Protein AF-A0A533RTF5-F1 (afdb_monomer_lite)

pLDDT: mean 80.61, std 17.65, range [43.88, 97.88]

Secondary structure (DSSP, 8-state):
-----TTTTGGGTS--SS----TT-------GGG----TT-S-----HHHHHHHHHHHHHH--S--

Radius of gyration: 20.68 Å; chains: 1; bounding box: 26×63×28 Å

Structure (mmCIF, N/CA/C/O backbone):
data_AF-A0A533RTF5-F1
#
_entry.id   AF-A0A533RTF5-F1
#
loop_
_atom_site.group_PDB
_atom_site.id
_atom_site.type_symbol
_atom_site.label_atom_id
_atom_site.label_alt_id
_atom_site.label_comp_id
_atom_site.label_asym_id
_atom_site.label_entity_id
_atom_site.label_seq_id
_atom_site.pdbx_PDB_ins_code
_atom_site.Cartn_x
_atom_site.Cartn_y
_atom_site.Cartn_z
_atom_site.occupancy
_atom_site.B_iso_or_equiv
_atom_site.auth_seq_id
_atom_site.auth_comp_id
_atom_site.auth_asym_id
_atom_site.auth_atom_id
_atom_site.pdbx_PDB_model_num
ATOM 1 N N . MET A 1 1 ? 11.689 54.978 5.232 1.00 43.88 1 MET A N 1
ATOM 2 C CA . MET A 1 1 ? 11.996 54.211 4.004 1.00 43.88 1 MET A CA 1
ATOM 3 C C . MET A 1 1 ? 11.454 52.797 4.154 1.00 43.88 1 MET A C 1
ATOM 5 O O . MET A 1 1 ? 11.731 52.152 5.157 1.00 43.88 1 MET A O 1
ATOM 9 N N . SER A 1 2 ? 10.619 52.361 3.212 1.00 44.06 2 SER A N 1
ATOM 10 C CA . SER A 1 2 ? 9.876 51.096 3.253 1.00 44.06 2 SER A CA 1
ATOM 11 C C . SER A 1 2 ? 10.805 49.889 3.082 1.00 44.06 2 SER A C 1
ATOM 13 O O . SER A 1 2 ? 11.332 49.675 1.990 1.00 44.06 2 SER A O 1
ATOM 15 N N . LYS A 1 3 ? 10.972 49.068 4.128 1.00 54.69 3 LYS A N 1
ATOM 16 C CA . LYS A 1 3 ? 11.615 47.747 4.028 1.00 54.69 3 LYS A CA 1
ATOM 17 C C . LYS A 1 3 ? 10.696 46.820 3.222 1.00 54.69 3 LYS A C 1
ATOM 19 O O . LYS A 1 3 ? 9.797 46.193 3.772 1.00 54.69 3 LYS A O 1
ATOM 24 N N . ARG A 1 4 ? 10.889 46.781 1.898 1.00 60.25 4 ARG A N 1
ATOM 25 C CA . ARG A 1 4 ? 10.263 45.804 0.989 1.00 60.25 4 ARG A CA 1
ATOM 26 C C . ARG A 1 4 ? 10.785 44.420 1.381 1.00 60.25 4 ARG A C 1
ATOM 28 O O . ARG A 1 4 ? 11.901 44.062 1.025 1.00 60.25 4 ARG A O 1
ATOM 35 N N . GLY A 1 5 ? 10.011 43.693 2.185 1.00 63.91 5 GLY A N 1
ATOM 36 C CA . GLY A 1 5 ? 10.359 42.349 2.636 1.00 63.91 5 GLY A CA 1
ATOM 37 C C . GLY A 1 5 ? 10.516 41.379 1.464 1.00 63.91 5 GLY A C 1
ATOM 38 O O . GLY A 1 5 ? 9.739 41.418 0.509 1.00 63.91 5 GLY A O 1
ATOM 39 N N . LEU A 1 6 ? 11.513 40.498 1.578 1.00 63.38 6 LEU A N 1
ATOM 40 C CA . LEU A 1 6 ? 11.891 39.398 0.676 1.00 63.38 6 LEU A CA 1
ATOM 41 C C . LEU A 1 6 ? 10.798 38.310 0.498 1.00 63.38 6 LEU A C 1
ATOM 43 O O . LEU A 1 6 ? 11.097 37.166 0.191 1.00 63.38 6 LEU A O 1
ATOM 47 N N . GLY A 1 7 ? 9.517 38.628 0.689 1.00 59.59 7 GLY A N 1
ATOM 48 C CA . GLY A 1 7 ? 8.425 37.648 0.667 1.00 59.59 7 GLY A CA 1
ATOM 49 C C . GLY A 1 7 ? 7.814 37.378 -0.711 1.00 59.59 7 GLY A C 1
ATOM 50 O O . GLY A 1 7 ? 7.022 36.457 -0.841 1.00 59.59 7 GLY A O 1
ATOM 51 N N . ARG A 1 8 ? 8.139 38.173 -1.743 1.00 67.06 8 ARG A N 1
ATOM 52 C CA . ARG A 1 8 ? 7.436 38.111 -3.047 1.00 67.06 8 ARG A CA 1
ATOM 53 C C . ARG A 1 8 ?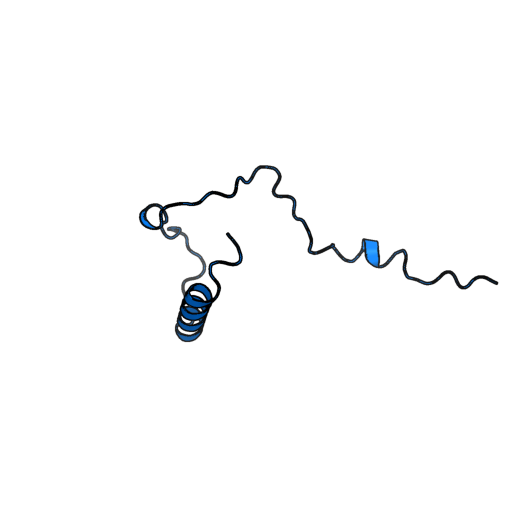 8.103 37.208 -4.091 1.00 67.06 8 ARG A C 1
ATOM 55 O O . ARG A 1 8 ? 7.482 36.924 -5.103 1.00 67.06 8 ARG A O 1
ATOM 62 N N . GLY A 1 9 ? 9.359 36.812 -3.872 1.00 65.94 9 GLY A N 1
ATOM 63 C CA . GLY A 1 9 ? 10.138 35.996 -4.816 1.00 65.94 9 GLY A CA 1
ATOM 64 C C . GLY A 1 9 ? 10.318 34.538 -4.391 1.00 65.94 9 GLY A C 1
ATOM 65 O O . GLY A 1 9 ? 10.467 33.673 -5.243 1.00 65.94 9 GLY A O 1
ATOM 66 N N . LEU A 1 10 ? 10.258 34.246 -3.087 1.00 64.31 10 LEU A N 1
ATOM 67 C CA . LEU A 1 10 ? 10.383 32.877 -2.570 1.00 64.31 10 LEU A CA 1
ATOM 68 C C . LEU A 1 10 ? 9.177 32.003 -2.937 1.00 64.31 10 LEU A C 1
ATOM 70 O O . LEU A 1 10 ? 9.349 30.832 -3.245 1.00 64.31 10 LEU A O 1
ATOM 74 N N . SER A 1 11 ? 7.976 32.580 -3.006 1.00 62.50 11 SER A N 1
ATOM 75 C CA . SER A 1 11 ? 6.766 31.874 -3.448 1.00 62.50 11 SER A CA 1
ATOM 76 C C . SER A 1 11 ? 6.781 31.475 -4.928 1.00 62.50 11 SER A C 1
ATOM 78 O O . SER A 1 11 ? 5.953 30.675 -5.333 1.00 62.50 11 SER A O 1
ATOM 80 N N . ALA A 1 12 ? 7.685 32.033 -5.744 1.00 67.19 12 ALA A N 1
ATOM 81 C CA . ALA A 1 12 ? 7.859 31.643 -7.146 1.00 67.19 12 ALA A CA 1
ATOM 82 C C . ALA A 1 12 ? 8.845 30.472 -7.324 1.00 67.19 12 ALA A C 1
ATOM 84 O O . ALA A 1 12 ? 8.898 29.877 -8.394 1.00 67.19 12 ALA A O 1
ATOM 85 N N . LEU A 1 13 ? 9.643 30.171 -6.290 1.00 66.88 13 LEU A N 1
ATOM 86 C CA . LEU A 1 13 ? 10.651 29.105 -6.289 1.00 66.88 13 LEU A CA 1
ATOM 87 C C . LEU A 1 13 ? 10.213 27.871 -5.504 1.00 66.88 13 LEU A C 1
ATOM 89 O O . LEU A 1 13 ? 10.816 26.815 -5.662 1.00 66.88 13 LEU A O 1
ATOM 93 N N . ILE A 1 14 ? 9.205 28.007 -4.643 1.00 67.69 14 ILE A N 1
ATOM 94 C CA . ILE A 1 14 ? 8.576 26.883 -3.960 1.00 67.69 14 ILE A CA 1
ATOM 95 C C . ILE A 1 14 ? 7.466 26.402 -4.896 1.00 67.69 14 ILE A C 1
ATOM 97 O O . ILE A 1 14 ? 6.475 27.122 -5.037 1.00 67.69 14 ILE A O 1
ATOM 101 N N . PRO A 1 15 ? 7.604 25.234 -5.550 1.00 60.84 15 PRO A N 1
ATOM 102 C CA . PRO A 1 15 ? 6.474 24.620 -6.219 1.00 60.84 15 PRO A CA 1
ATOM 103 C C . PRO A 1 15 ? 5.424 24.412 -5.134 1.00 60.84 15 PRO A C 1
ATOM 105 O O . PRO A 1 15 ? 5.683 23.727 -4.142 1.00 60.84 15 PRO A O 1
ATOM 108 N N . SER A 1 16 ? 4.270 25.063 -5.258 1.00 58.19 16 SER A N 1
ATOM 109 C CA . SER A 1 16 ? 3.117 24.730 -4.434 1.00 58.19 16 SER A CA 1
ATOM 110 C C . SER A 1 16 ? 2.888 23.238 -4.651 1.00 58.19 16 SER A C 1
ATOM 112 O O . SER A 1 16 ? 2.530 22.842 -5.757 1.00 58.19 16 SER A O 1
ATOM 114 N N . ALA A 1 17 ? 3.131 22.405 -3.638 1.00 58.09 17 ALA A N 1
ATOM 115 C CA . ALA A 1 17 ? 2.854 20.965 -3.651 1.00 58.09 17 ALA A CA 1
ATOM 116 C C . ALA A 1 17 ? 1.335 20.709 -3.621 1.00 58.09 17 ALA A C 1
ATOM 118 O O . ALA A 1 17 ? 0.806 19.937 -2.827 1.00 58.09 17 ALA A O 1
ATOM 119 N N . SER A 1 18 ? 0.594 21.498 -4.383 1.00 57.53 18 SER A N 1
ATOM 120 C CA . SER A 1 18 ? -0.842 21.636 -4.321 1.00 57.53 18 SER A CA 1
ATOM 121 C C . SER A 1 18 ? -1.287 21.850 -5.752 1.00 57.53 18 SER A C 1
ATOM 123 O O . SER A 1 18 ? -1.306 22.976 -6.245 1.00 57.53 18 SER A O 1
ATOM 125 N N . GLN A 1 19 ? -1.652 20.728 -6.367 1.00 57.09 19 GLN A N 1
ATOM 126 C CA . GLN A 1 19 ? -2.286 20.599 -7.675 1.00 57.09 19 GLN A CA 1
ATOM 127 C C . GLN A 1 19 ? -1.321 20.527 -8.861 1.00 57.09 19 GLN A C 1
ATOM 129 O O . GLN A 1 19 ? -1.333 21.374 -9.755 1.00 57.09 19 GLN A O 1
ATOM 134 N N . GLU A 1 20 ? -0.610 19.400 -8.957 1.00 54.53 20 GLU A N 1
ATOM 135 C CA . GLU A 1 20 ? -0.637 18.675 -10.229 1.00 54.53 20 GLU A CA 1
ATOM 136 C C . GLU A 1 20 ? -2.109 18.438 -10.574 1.00 54.53 20 GLU A C 1
ATOM 138 O O . GLU A 1 20 ? -2.808 17.589 -10.028 1.00 54.53 20 GLU A O 1
ATOM 143 N N . SER A 1 21 ? -2.631 19.338 -11.399 1.00 51.72 21 SER A N 1
ATOM 144 C CA . SER A 1 21 ? -3.921 19.176 -12.035 1.00 51.72 21 SER A CA 1
ATOM 145 C C . SER A 1 21 ? -3.710 18.076 -13.061 1.00 51.72 21 SER A C 1
ATOM 147 O O . SER A 1 21 ? -3.206 18.333 -14.153 1.00 51.72 21 SER A O 1
ATOM 149 N N . HIS A 1 22 ? -4.050 16.845 -12.686 1.00 55.66 22 HIS A N 1
ATOM 150 C CA . HIS A 1 22 ? -4.189 15.733 -13.612 1.00 55.66 22 HIS A CA 1
ATOM 151 C C . HIS A 1 22 ? -5.346 16.051 -14.569 1.00 55.66 22 HIS A C 1
ATOM 153 O O . HIS A 1 22 ? -6.487 15.627 -14.395 1.00 55.66 22 HIS A O 1
ATOM 159 N N . ALA A 1 23 ? -5.080 16.916 -15.545 1.00 47.84 23 ALA A N 1
ATOM 160 C CA . ALA A 1 23 ? -6.027 17.310 -16.569 1.00 47.84 23 ALA A CA 1
ATOM 161 C C . ALA A 1 23 ? -6.261 16.105 -17.492 1.00 47.84 23 ALA A C 1
ATOM 163 O O . ALA A 1 23 ? -5.579 15.947 -18.501 1.00 47.84 23 ALA A O 1
ATOM 164 N N . GLY A 1 24 ? -7.202 15.242 -17.105 1.00 57.38 24 GLY A N 1
ATOM 165 C CA . GLY A 1 24 ? -7.588 14.044 -17.852 1.00 57.38 24 GLY A CA 1
ATOM 166 C C . GLY A 1 24 ? -7.722 12.763 -17.027 1.00 57.38 24 GLY A C 1
ATOM 167 O O . GLY A 1 24 ? -8.152 11.763 -17.591 1.00 57.38 24 GLY A O 1
ATOM 168 N N . GLU A 1 25 ? -7.393 12.766 -15.733 1.00 67.75 25 GLU A N 1
ATOM 169 C CA . GLU A 1 25 ? -7.556 11.574 -14.890 1.00 67.75 25 GLU A CA 1
ATOM 170 C C . GLU A 1 25 ? -8.891 11.637 -14.148 1.00 67.75 25 GLU A C 1
ATOM 172 O O . GLU A 1 25 ? -9.112 12.467 -13.265 1.00 67.75 25 GLU A O 1
ATOM 177 N N . GLU A 1 26 ? -9.813 10.769 -14.553 1.00 80.75 26 GLU A N 1
ATOM 178 C CA . GLU A 1 26 ? -11.050 10.523 -13.825 1.00 80.75 26 GLU A CA 1
ATOM 179 C C . GLU A 1 26 ? -10.760 9.512 -12.712 1.00 80.75 26 GLU A C 1
ATOM 181 O O . GLU A 1 26 ? -10.392 8.368 -12.975 1.00 80.75 26 GLU A O 1
ATOM 186 N N . ILE A 1 27 ? -10.908 9.945 -11.460 1.00 84.25 27 ILE A N 1
ATOM 187 C CA . ILE A 1 27 ? -10.831 9.048 -10.307 1.00 84.25 27 ILE A CA 1
ATOM 188 C C . ILE A 1 27 ? -12.097 8.193 -10.310 1.00 84.25 27 ILE A C 1
ATOM 190 O O . ILE A 1 27 ? -13.209 8.724 -10.293 1.00 84.25 27 ILE A O 1
ATOM 194 N N . THR A 1 28 ? -11.929 6.874 -10.313 1.00 89.19 28 THR A N 1
ATOM 195 C CA . THR A 1 28 ? -13.037 5.918 -10.310 1.00 89.19 28 THR A CA 1
ATOM 196 C C . THR A 1 28 ? -12.787 4.797 -9.310 1.00 89.19 28 THR A C 1
ATOM 198 O O . THR A 1 28 ? -11.641 4.470 -9.001 1.00 89.19 28 THR A O 1
ATOM 201 N N . GLU A 1 29 ? -13.862 4.199 -8.807 1.00 91.75 29 GLU A N 1
ATOM 202 C CA . GLU A 1 29 ? -13.777 2.993 -7.989 1.00 91.75 29 GLU A CA 1
ATOM 203 C C . GLU A 1 29 ? -13.690 1.768 -8.903 1.00 91.75 29 GLU A C 1
ATOM 205 O O . GLU A 1 29 ? -14.501 1.591 -9.815 1.00 91.75 29 GLU 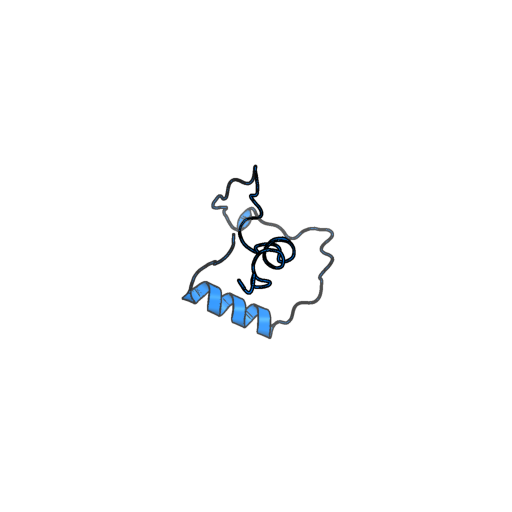A O 1
ATOM 210 N N . LEU A 1 30 ? -12.705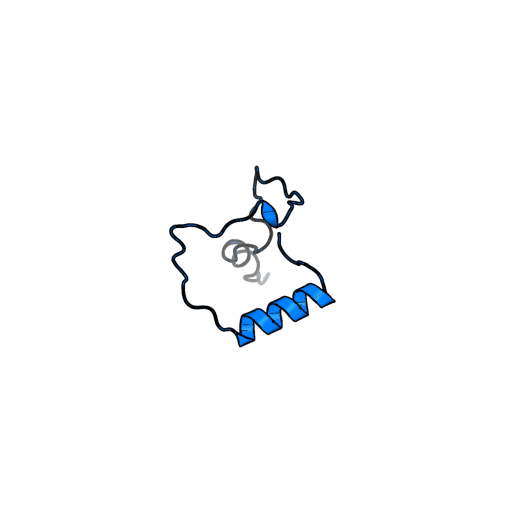 0.907 -8.651 1.00 92.62 30 LEU A N 1
ATOM 211 C CA . LEU A 1 30 ? -12.464 -0.305 -9.426 1.00 92.62 30 LEU A CA 1
ATOM 212 C C . LEU A 1 30 ? -12.462 -1.527 -8.507 1.00 92.62 30 LEU A C 1
ATOM 214 O O . LEU A 1 30 ? -11.942 -1.485 -7.393 1.00 92.62 30 LEU A O 1
ATOM 218 N N . ALA A 1 31 ? -13.017 -2.635 -8.994 1.00 96.31 31 ALA A N 1
ATOM 219 C CA . ALA A 1 31 ? -12.924 -3.912 -8.302 1.00 96.31 31 ALA A CA 1
ATOM 220 C C . ALA A 1 31 ? -11.465 -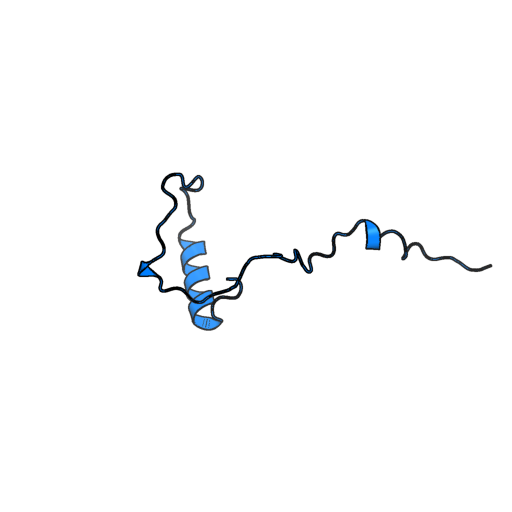4.407 -8.276 1.00 96.31 31 ALA A C 1
ATOM 222 O O . ALA A 1 31 ? -10.764 -4.347 -9.288 1.00 96.31 31 ALA A O 1
ATOM 223 N N . ILE A 1 32 ? -11.010 -4.915 -7.126 1.00 93.50 32 ILE A N 1
ATOM 224 C CA . ILE A 1 32 ? -9.605 -5.304 -6.905 1.00 93.50 32 ILE A CA 1
ATOM 225 C C . ILE A 1 32 ? -9.189 -6.434 -7.855 1.00 93.50 32 ILE A C 1
ATOM 227 O O . ILE A 1 32 ? -8.055 -6.444 -8.327 1.00 93.50 32 ILE A O 1
ATOM 231 N N . GLU A 1 33 ? -10.099 -7.350 -8.198 1.00 97.12 33 GLU A N 1
ATOM 232 C CA . GLU A 1 33 ? -9.834 -8.448 -9.136 1.00 97.12 33 GLU A CA 1
ATOM 233 C C . GLU A 1 33 ? -9.463 -7.999 -10.560 1.00 97.12 33 GLU A C 1
ATOM 235 O O . GLU A 1 33 ? -8.955 -8.804 -11.341 1.00 97.12 33 GLU A O 1
ATOM 240 N N . LEU A 1 34 ? -9.704 -6.732 -10.907 1.00 96.94 34 LEU A N 1
ATOM 241 C CA . LEU A 1 34 ? -9.313 -6.151 -12.192 1.00 96.94 34 LEU A CA 1
ATOM 242 C C . LEU A 1 34 ? -7.881 -5.592 -12.176 1.00 96.94 34 LEU A C 1
ATOM 244 O O . LEU A 1 34 ? -7.371 -5.202 -13.226 1.00 96.94 34 LEU A O 1
ATOM 248 N N . ILE A 1 35 ? -7.230 -5.550 -11.009 1.00 94.62 35 ILE A N 1
ATOM 249 C CA . ILE A 1 35 ? -5.874 -5.033 -10.831 1.00 94.62 35 ILE A CA 1
ATOM 250 C C . ILE A 1 35 ? -4.892 -6.204 -10.811 1.00 94.62 35 ILE A C 1
ATOM 252 O O . ILE A 1 35 ? -4.999 -7.124 -10.002 1.00 94.62 35 ILE A O 1
ATOM 256 N N . SER A 1 36 ? -3.882 -6.142 -11.676 1.00 96.00 36 SER A N 1
ATOM 257 C CA . SER A 1 36 ? -2.764 -7.085 -11.691 1.00 96.00 36 SER A CA 1
ATOM 258 C C . SER A 1 36 ? -1.433 -6.349 -11.541 1.00 96.00 36 SER A C 1
ATOM 260 O O . SER A 1 36 ? -1.302 -5.236 -12.059 1.00 96.00 36 SER A O 1
ATOM 262 N N . PRO A 1 37 ? -0.417 -6.959 -10.904 1.00 93.62 37 PRO A N 1
ATOM 263 C CA . PRO A 1 37 ? 0.929 -6.400 -10.883 1.00 93.62 37 PRO A CA 1
ATOM 264 C C . PRO A 1 37 ? 1.462 -6.166 -12.299 1.00 93.62 37 PRO A C 1
ATOM 266 O O . PRO A 1 37 ? 1.178 -6.939 -13.216 1.00 93.62 37 PRO A O 1
ATOM 269 N N . ASN A 1 38 ? 2.273 -5.123 -12.468 1.00 95.25 38 ASN A N 1
ATOM 270 C CA . ASN A 1 38 ? 3.001 -4.898 -13.711 1.00 95.25 38 ASN A CA 1
ATOM 271 C C . ASN A 1 38 ? 3.987 -6.065 -13.955 1.00 95.25 38 ASN A C 1
ATOM 273 O O . ASN A 1 38 ? 4.785 -6.351 -13.060 1.00 95.25 38 ASN A O 1
ATOM 277 N N . PRO A 1 39 ? 3.982 -6.729 -15.128 1.00 95.44 39 PRO A N 1
ATOM 278 C CA . PRO A 1 39 ? 4.960 -7.771 -15.451 1.00 95.44 39 PRO A CA 1
ATOM 279 C C . PRO A 1 39 ? 6.417 -7.309 -15.320 1.00 95.44 39 PRO A C 1
ATOM 281 O O . PRO A 1 39 ? 7.273 -8.091 -14.913 1.00 95.44 39 PRO A O 1
ATOM 284 N N . ASP A 1 40 ? 6.680 -6.032 -15.604 1.00 96.00 40 ASP A N 1
ATOM 285 C CA . ASP A 1 40 ? 8.007 -5.415 -15.536 1.00 96.00 40 ASP A CA 1
ATOM 286 C C . ASP A 1 40 ? 8.210 -4.629 -14.229 1.00 96.00 40 ASP A C 1
ATOM 288 O O . ASP A 1 40 ? 8.797 -3.545 -14.228 1.00 96.00 40 ASP A O 1
ATOM 292 N N . GLN A 1 41 ? 7.681 -5.129 -13.106 1.00 94.94 41 GLN A N 1
ATOM 293 C CA . GLN A 1 41 ? 7.735 -4.426 -11.824 1.00 94.94 41 GLN A CA 1
ATOM 294 C C . GLN A 1 41 ? 9.191 -4.229 -11.349 1.00 94.94 41 GLN A C 1
ATOM 296 O O . GLN A 1 41 ? 9.852 -5.202 -10.982 1.00 94.94 41 GLN A O 1
ATOM 301 N N . PRO A 1 42 ? 9.701 -2.981 -11.285 1.00 94.75 42 PRO A N 1
ATOM 302 C CA . PRO A 1 42 ? 11.111 -2.733 -10.981 1.00 94.75 42 PRO A CA 1
ATOM 303 C C . PRO A 1 42 ? 11.432 -2.896 -9.491 1.00 94.75 42 PRO A C 1
ATOM 305 O O . PRO A 1 42 ? 12.564 -3.212 -9.132 1.00 94.75 42 PRO A O 1
ATOM 308 N N . ARG A 1 43 ? 10.445 -2.668 -8.612 1.00 93.31 43 ARG A N 1
ATOM 309 C CA . ARG A 1 43 ? 10.575 -2.908 -7.174 1.00 93.31 43 ARG A CA 1
ATOM 310 C C . ARG A 1 43 ? 10.129 -4.331 -6.860 1.00 93.31 43 ARG A C 1
ATOM 312 O O . ARG A 1 43 ? 8.937 -4.620 -6.901 1.00 93.31 43 ARG A O 1
ATOM 319 N N . THR A 1 44 ? 11.084 -5.176 -6.499 1.00 91.31 44 THR A N 1
ATOM 320 C CA . THR A 1 44 ? 10.846 -6.572 -6.106 1.00 91.31 44 THR A CA 1
ATOM 321 C C . THR A 1 44 ? 10.904 -6.780 -4.599 1.00 91.31 44 THR A C 1
ATOM 323 O O . THR A 1 44 ? 10.218 -7.655 -4.086 1.00 91.31 44 THR A O 1
ATOM 326 N N . ASP A 1 45 ? 11.677 -5.957 -3.888 1.00 94.75 45 ASP A N 1
ATOM 327 C CA . ASP A 1 45 ? 11.797 -6.037 -2.436 1.00 94.75 45 ASP A CA 1
ATOM 328 C C . ASP A 1 45 ? 10.810 -5.093 -1.751 1.00 94.75 45 ASP A C 1
ATOM 330 O O . ASP A 1 45 ? 10.771 -3.872 -1.991 1.00 94.75 45 ASP A O 1
ATOM 334 N N . ILE A 1 46 ? 10.008 -5.676 -0.866 1.00 93.50 46 ILE A N 1
ATOM 335 C CA . ILE A 1 46 ? 9.097 -4.944 -0.004 1.00 93.50 46 ILE A CA 1
ATOM 336 C C . ILE A 1 46 ? 9.324 -5.395 1.433 1.00 93.50 46 ILE A C 1
ATOM 338 O O . ILE A 1 46 ? 9.494 -6.576 1.709 1.00 93.50 46 ILE A O 1
ATOM 342 N N . ASP A 1 47 ? 9.353 -4.420 2.329 1.00 97.25 47 ASP A N 1
ATOM 343 C CA . ASP A 1 47 ? 9.449 -4.649 3.759 1.00 97.25 47 ASP A CA 1
ATOM 344 C C . ASP A 1 47 ? 8.097 -5.161 4.284 1.00 97.25 47 ASP A C 1
ATOM 346 O O . ASP A 1 47 ? 7.067 -4.504 4.110 1.00 97.25 47 ASP A O 1
ATOM 350 N N . GLU A 1 48 ? 8.098 -6.357 4.874 1.00 97.12 48 GLU A N 1
ATOM 351 C CA . GLU A 1 48 ? 6.882 -7.024 5.352 1.00 97.12 48 GLU A CA 1
ATOM 352 C C . GLU A 1 48 ? 6.228 -6.284 6.526 1.00 97.12 48 GLU A C 1
ATOM 354 O O . GLU A 1 48 ? 4.998 -6.221 6.602 1.00 97.12 48 GLU A O 1
ATOM 359 N N . GLU A 1 49 ? 7.031 -5.685 7.409 1.00 97.69 49 GLU A N 1
ATOM 360 C CA . GLU A 1 49 ? 6.534 -4.913 8.550 1.00 97.69 49 GLU A CA 1
ATOM 361 C C . GLU A 1 49 ? 5.830 -3.652 8.042 1.00 97.69 49 GLU A C 1
ATOM 363 O O . GLU A 1 49 ? 4.676 -3.397 8.394 1.00 97.69 49 GLU A O 1
ATOM 368 N N . ALA A 1 50 ? 6.451 -2.944 7.095 1.00 96.75 50 ALA A N 1
ATOM 369 C CA . ALA A 1 50 ? 5.857 -1.757 6.483 1.00 96.75 50 ALA A CA 1
ATOM 370 C C . ALA A 1 50 ? 4.547 -2.055 5.722 1.00 96.75 50 ALA A C 1
ATOM 372 O O . ALA A 1 50 ? 3.613 -1.249 5.774 1.00 96.75 50 ALA A O 1
ATOM 373 N N . ILE A 1 51 ? 4.441 -3.195 5.019 1.00 96.12 51 ILE A N 1
ATOM 374 C CA . ILE A 1 51 ? 3.172 -3.609 4.382 1.00 96.12 51 ILE A CA 1
ATOM 375 C C . ILE A 1 51 ? 2.095 -3.843 5.441 1.00 96.12 51 ILE A C 1
ATOM 377 O O . ILE A 1 51 ? 0.958 -3.401 5.259 1.00 96.12 51 ILE A O 1
ATOM 381 N N . SER A 1 52 ? 2.432 -4.549 6.523 1.00 97.88 52 SER A N 1
ATOM 382 C CA . SER A 1 52 ? 1.470 -4.862 7.581 1.00 97.88 52 SER A CA 1
ATOM 383 C C . SER A 1 52 ? 0.933 -3.588 8.231 1.00 97.88 52 SER A C 1
ATOM 385 O O . SER A 1 52 ? -0.278 -3.440 8.399 1.00 97.88 52 SER A O 1
ATOM 387 N N . GLU A 1 53 ? 1.815 -2.634 8.533 1.00 97.44 53 GLU A N 1
ATOM 388 C CA . GLU A 1 53 ? 1.421 -1.336 9.084 1.00 97.44 53 GLU A CA 1
ATOM 389 C C . GLU A 1 53 ? 0.514 -0.550 8.128 1.00 97.44 53 GLU A C 1
ATOM 391 O O . GLU A 1 53 ? -0.470 0.066 8.557 1.00 97.44 53 GLU A O 1
ATOM 396 N N . LEU A 1 54 ? 0.805 -0.589 6.824 1.00 95.38 54 LEU A N 1
ATOM 397 C CA . LEU A 1 54 ? -0.024 0.064 5.815 1.00 95.38 54 LEU A CA 1
ATOM 398 C C . LEU A 1 54 ? -1.420 -0.569 5.736 1.00 95.38 54 LEU A C 1
ATOM 400 O O . LEU A 1 54 ? -2.411 0.161 5.698 1.00 95.38 54 LEU A O 1
ATOM 404 N N . ALA A 1 55 ? -1.515 -1.899 5.755 1.00 96.81 55 ALA A N 1
ATOM 405 C CA . ALA A 1 55 ? -2.794 -2.606 5.741 1.00 96.81 55 ALA A CA 1
ATOM 406 C C . ALA A 1 55 ? -3.650 -2.250 6.970 1.00 96.81 55 ALA A C 1
ATOM 408 O O . ALA A 1 55 ? -4.830 -1.915 6.829 1.00 96.81 55 ALA A O 1
ATOM 409 N N . ASP A 1 56 ? -3.041 -2.227 8.158 1.00 97.75 56 ASP A N 1
ATOM 410 C CA . ASP A 1 56 ? -3.705 -1.809 9.396 1.00 97.75 56 ASP A CA 1
ATOM 411 C C . ASP A 1 56 ? -4.172 -0.347 9.347 1.00 97.75 56 ASP A C 1
ATOM 413 O O . ASP A 1 56 ? -5.235 -0.010 9.878 1.00 97.75 56 ASP A O 1
ATOM 417 N N . SER A 1 57 ? -3.382 0.536 8.732 1.00 97.44 57 SER A N 1
ATOM 418 C CA . SER A 1 57 ? -3.730 1.948 8.544 1.00 97.44 57 SER A CA 1
ATOM 419 C C . SER A 1 57 ? -4.925 2.113 7.600 1.00 97.44 57 SER A C 1
ATOM 421 O O . SER A 1 57 ? -5.908 2.770 7.959 1.00 97.44 57 SER A O 1
ATOM 423 N N . ILE A 1 58 ? -4.892 1.441 6.443 1.00 96.19 58 ILE A N 1
ATOM 424 C CA . ILE A 1 58 ? -5.991 1.434 5.467 1.00 96.19 58 ILE A CA 1
ATOM 425 C C . ILE A 1 58 ? -7.270 0.880 6.108 1.00 96.19 58 ILE A C 1
ATOM 427 O O . ILE A 1 58 ? -8.338 1.456 5.920 1.00 96.19 58 ILE A O 1
ATOM 431 N N . GLY A 1 59 ? -7.184 -0.172 6.928 1.00 96.25 59 GLY A N 1
ATOM 432 C CA . GLY A 1 59 ? -8.345 -0.718 7.639 1.00 96.25 59 GLY A CA 1
ATOM 433 C C . GLY A 1 59 ? -8.981 0.247 8.651 1.00 96.25 59 GLY A C 1
ATOM 434 O O . GLY A 1 59 ? -10.178 0.152 8.919 1.00 96.25 59 GLY A O 1
ATOM 435 N N . LYS A 1 60 ? -8.206 1.186 9.212 1.00 96.81 60 LYS A N 1
ATOM 436 C CA . LYS A 1 60 ? -8.681 2.163 10.213 1.00 96.81 60 LYS A CA 1
ATOM 437 C C . LYS A 1 60 ? -9.204 3.453 9.588 1.00 96.81 60 LYS A C 1
ATOM 439 O O . LYS A 1 60 ? -10.197 3.996 10.066 1.00 96.81 60 LYS A O 1
ATOM 444 N N . VAL A 1 61 ? -8.497 3.975 8.587 1.00 95.19 61 VAL A N 1
ATOM 445 C CA . VAL A 1 61 ? -8.716 5.327 8.039 1.00 95.19 61 VAL A CA 1
ATOM 446 C C . VAL A 1 61 ? -9.291 5.287 6.620 1.00 95.19 61 VAL A C 1
ATOM 448 O O . VAL A 1 61 ? -9.898 6.259 6.177 1.00 95.19 61 V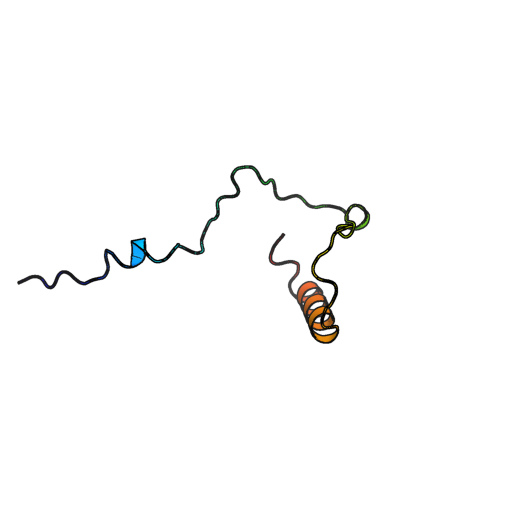AL A O 1
ATOM 451 N N . GLY A 1 62 ? -9.159 4.158 5.926 1.00 91.31 62 GLY A N 1
ATOM 452 C CA . GLY A 1 62 ? -9.448 4.039 4.502 1.00 91.31 62 GLY A CA 1
ATOM 453 C C . GLY A 1 62 ? -8.253 4.429 3.628 1.00 91.31 62 GLY A C 1
ATOM 454 O O . GLY A 1 62 ? -7.161 4.736 4.110 1.00 91.31 62 GLY A O 1
ATOM 455 N N . LEU A 1 63 ? -8.464 4.394 2.314 1.00 90.38 63 LEU A N 1
ATOM 456 C CA . LEU A 1 63 ? -7.469 4.772 1.315 1.00 90.38 63 LEU A CA 1
ATOM 457 C C . LEU A 1 63 ? -7.413 6.304 1.196 1.00 90.38 63 LEU A C 1
ATOM 459 O O . LEU A 1 63 ? -8.403 6.939 0.841 1.00 90.38 63 LEU A O 1
ATOM 463 N N . LEU A 1 64 ? -6.265 6.905 1.517 1.00 88.19 64 LEU A N 1
ATOM 464 C CA . LEU A 1 64 ? -6.104 8.365 1.505 1.00 88.19 64 LEU A CA 1
ATOM 465 C C . LEU A 1 64 ? -5.847 8.931 0.102 1.00 88.19 64 LEU A C 1
ATOM 467 O O . LEU A 1 64 ? -6.196 10.077 -0.173 1.00 88.19 64 LEU A O 1
ATOM 471 N N . GLN A 1 65 ? -5.187 8.147 -0.748 1.00 83.62 65 GLN A N 1
ATOM 472 C CA . GLN A 1 65 ? -4.791 8.527 -2.100 1.00 83.62 65 GLN A CA 1
ATOM 473 C C . GLN A 1 65 ? -5.228 7.419 -3.061 1.00 83.62 65 GLN A C 1
ATOM 475 O O . GLN A 1 65 ? -4.838 6.275 -2.808 1.00 83.62 65 GLN A O 1
ATOM 480 N N . PRO A 1 66 ? -6.049 7.735 -4.080 1.00 80.75 66 PRO A N 1
ATOM 481 C CA . PRO A 1 66 ? -6.378 6.810 -5.159 1.00 80.75 66 PRO A CA 1
ATOM 482 C C . PRO A 1 66 ? -5.167 6.503 -6.047 1.00 80.75 66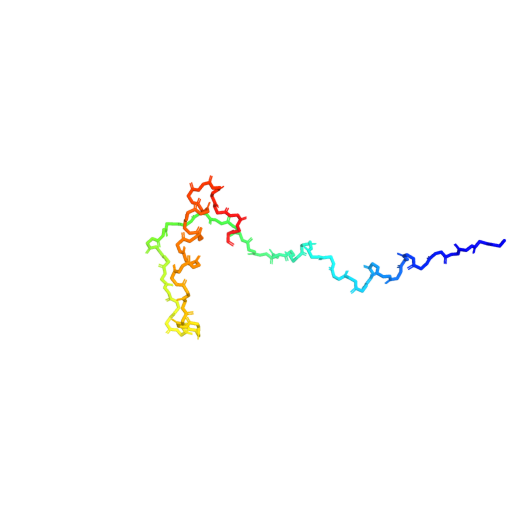 PRO A C 1
ATOM 484 O O . PRO A 1 66 ? -4.257 7.360 -6.138 1.00 80.75 66 PRO A O 1
#

Sequence (66 aa):
MSKRGLGRGLSALIPSASQESHAGEEITELAIELISPNPDQPRTDIDEEAISELADSIGKVGLLQP

Foldseek 3Di:
DDPPDPPPCVVVVDDPPPDPPPVPDDDDDDDPVVDDDDPPDPDPDDDPVVVVVVVVVCVVPNDPDD